Protein AF-A0A962IJX3-F1 (afdb_monomer_lite)

Sequence (136 aa):
VRGIGGSSNPRPGRRVLARFLHDAAAVAANPPHPTGPEGSAAIFPDGSSALFVPAQRALSWQTTDPGGDPVVRERFWLTFQPGEIRVCDGCHGINRLGQAGQAPAAQAPQALLALLQHWSQGQGGGDGLFADSFEN

Structure (mmCIF, N/CA/C/O backbone):
data_AF-A0A962IJX3-F1
#
_entry.id   AF-A0A962IJX3-F1
#
loop_
_atom_site.group_PDB
_atom_site.id
_atom_site.type_symbol
_atom_site.label_atom_id
_atom_site.label_alt_id
_atom_site.label_comp_id
_atom_site.label_asym_id
_atom_site.label_entity_id
_atom_site.label_seq_id
_atom_site.pdbx_PDB_ins_code
_atom_site.Cartn_x
_atom_site.Cartn_y
_atom_site.Cartn_z
_atom_site.occupancy
_atom_site.B_iso_or_equiv
_atom_site.auth_seq_id
_atom_site.auth_comp_id
_atom_site.auth_asym_id
_atom_site.auth_atom_id
_atom_site.pdbx_PDB_model_num
ATOM 1 N N . VAL A 1 1 ? 21.202 1.791 -8.044 1.00 52.50 1 VAL A N 1
ATOM 2 C CA . VAL A 1 1 ? 21.320 0.671 -7.072 1.00 52.50 1 VAL A CA 1
ATOM 3 C C . VAL A 1 1 ? 22.690 0.742 -6.402 1.00 52.50 1 VAL A C 1
ATOM 5 O O . VAL A 1 1 ? 23.683 0.547 -7.079 1.00 52.50 1 VAL A O 1
ATOM 8 N N . ARG A 1 2 ? 22.798 1.099 -5.120 1.00 45.16 2 ARG A N 1
ATOM 9 C CA . ARG A 1 2 ? 24.085 1.144 -4.403 1.00 45.16 2 ARG A CA 1
ATOM 10 C C . ARG A 1 2 ? 24.191 -0.052 -3.458 1.00 45.16 2 ARG A C 1
ATOM 12 O O . ARG A 1 2 ? 23.957 0.071 -2.264 1.00 45.16 2 ARG A O 1
ATOM 19 N N . GLY A 1 3 ? 24.540 -1.211 -4.013 1.00 54.06 3 GLY A N 1
ATOM 20 C CA . GLY A 1 3 ? 25.350 -2.164 -3.258 1.00 54.06 3 GLY A CA 1
ATOM 21 C C . GLY A 1 3 ? 26.781 -1.621 -3.172 1.00 54.06 3 GLY A C 1
ATOM 22 O O . GLY A 1 3 ? 27.181 -0.797 -3.998 1.00 54.06 3 GLY A O 1
ATOM 23 N N . ILE A 1 4 ? 27.575 -2.052 -2.194 1.00 47.47 4 ILE A N 1
ATOM 24 C CA . ILE A 1 4 ? 29.028 -1.828 -2.256 1.00 47.47 4 ILE A CA 1
ATOM 25 C C . ILE A 1 4 ? 29.541 -2.541 -3.520 1.00 47.47 4 ILE A C 1
ATOM 27 O O . ILE A 1 4 ? 29.383 -3.756 -3.641 1.00 47.47 4 ILE A O 1
ATOM 31 N N . GLY A 1 5 ? 30.084 -1.767 -4.468 1.00 57.75 5 GLY A N 1
ATOM 32 C CA . GLY A 1 5 ? 30.383 -2.194 -5.848 1.00 57.75 5 GLY A CA 1
ATOM 33 C C . GLY A 1 5 ? 29.582 -1.455 -6.935 1.00 57.75 5 GLY A C 1
ATOM 34 O O . GLY A 1 5 ? 29.909 -1.560 -8.111 1.00 57.75 5 GLY A O 1
ATOM 35 N N . GLY A 1 6 ? 28.573 -0.660 -6.556 1.00 60.09 6 GLY A N 1
ATOM 36 C CA . GLY A 1 6 ? 27.739 0.101 -7.493 1.00 60.09 6 GLY A CA 1
ATOM 37 C C . GLY A 1 6 ? 26.571 -0.709 -8.070 1.00 60.09 6 GLY A C 1
ATOM 38 O O . GLY A 1 6 ? 26.260 -1.802 -7.598 1.00 60.09 6 GLY A O 1
ATOM 39 N N . SER A 1 7 ? 25.881 -0.144 -9.066 1.00 63.12 7 SER A N 1
ATOM 40 C CA . SER A 1 7 ? 24.718 -0.776 -9.715 1.00 63.12 7 SER A CA 1
ATOM 41 C C . SER A 1 7 ? 25.074 -1.710 -10.862 1.00 63.12 7 SER A C 1
ATOM 43 O O . SER A 1 7 ? 24.233 -2.511 -11.249 1.00 63.12 7 SER A O 1
ATOM 45 N N . SER A 1 8 ? 26.275 -1.579 -11.424 1.00 67.12 8 SER A N 1
ATOM 46 C CA . SER A 1 8 ? 26.726 -2.339 -12.592 1.00 67.12 8 SER A CA 1
ATOM 47 C C . SER A 1 8 ? 27.255 -3.727 -12.237 1.00 67.12 8 SER A C 1
ATOM 49 O O . SER A 1 8 ? 27.113 -4.638 -13.041 1.00 67.12 8 SER A O 1
ATOM 51 N N . ASN A 1 9 ? 27.845 -3.899 -11.048 1.00 69.50 9 ASN A N 1
ATOM 52 C CA . ASN A 1 9 ? 28.411 -5.175 -10.599 1.00 69.50 9 ASN A CA 1
ATOM 53 C C . ASN A 1 9 ? 28.251 -5.348 -9.072 1.00 69.50 9 ASN A C 1
ATOM 55 O O . ASN A 1 9 ? 29.220 -5.239 -8.311 1.00 69.50 9 ASN A O 1
ATOM 59 N N . PRO A 1 10 ? 27.016 -5.546 -8.571 1.00 68.62 10 PRO A N 1
ATOM 60 C CA . PRO A 1 10 ? 26.796 -5.738 -7.144 1.00 68.62 10 PRO A CA 1
ATOM 61 C C . PRO A 1 10 ? 27.441 -7.050 -6.678 1.00 68.62 10 PRO A C 1
ATOM 63 O O . PRO A 1 10 ? 27.294 -8.091 -7.315 1.00 68.62 10 PRO A O 1
ATOM 66 N N . ARG A 1 11 ? 28.141 -7.020 -5.537 1.00 64.88 11 ARG A N 1
ATOM 67 C CA . ARG A 1 11 ? 28.685 -8.246 -4.935 1.00 64.88 11 ARG A CA 1
ATOM 68 C C . ARG A 1 11 ? 27.552 -9.242 -4.616 1.00 64.88 11 ARG A C 1
ATOM 70 O O . ARG A 1 11 ? 26.541 -8.816 -4.045 1.00 64.88 11 ARG A O 1
ATOM 77 N N . PRO A 1 12 ? 27.729 -10.547 -4.903 1.00 61.72 12 PRO A N 1
ATOM 78 C CA . PRO A 1 12 ? 26.772 -11.586 -4.526 1.00 61.72 12 PRO A CA 1
ATOM 79 C C . PRO A 1 12 ? 26.421 -11.546 -3.029 1.00 61.72 12 PRO A C 1
ATOM 81 O O . PRO A 1 12 ? 27.268 -11.240 -2.190 1.00 61.72 12 PRO A O 1
ATOM 84 N N . GLY A 1 13 ? 25.166 -11.851 -2.684 1.00 59.88 13 GLY A N 1
ATOM 85 C CA . GLY A 1 13 ? 24.711 -11.978 -1.290 1.00 59.88 13 GLY A CA 1
ATOM 86 C C . GLY A 1 13 ? 24.330 -10.676 -0.568 1.00 59.88 13 GLY A C 1
ATOM 87 O O . GLY A 1 13 ? 23.939 -10.722 0.598 1.00 59.88 13 GLY A O 1
ATOM 88 N N . ARG A 1 14 ? 24.393 -9.505 -1.218 1.00 60.03 14 ARG A N 1
ATOM 89 C CA . ARG A 1 14 ? 23.899 -8.232 -0.651 1.00 60.03 14 ARG A CA 1
ATOM 90 C C . ARG A 1 14 ? 22.528 -7.869 -1.231 1.00 60.03 14 ARG A C 1
ATOM 92 O O . ARG A 1 14 ? 22.319 -7.960 -2.437 1.00 60.03 14 ARG A O 1
ATOM 99 N N . ARG A 1 15 ? 21.597 -7.446 -0.363 1.00 55.62 15 ARG A N 1
ATOM 100 C CA . ARG A 1 15 ? 20.236 -7.041 -0.761 1.00 55.62 15 ARG A CA 1
ATOM 101 C C . ARG A 1 15 ? 20.284 -5.826 -1.686 1.00 55.62 15 ARG A C 1
ATOM 103 O O . ARG A 1 15 ? 21.050 -4.890 -1.460 1.00 55.62 15 ARG A O 1
ATOM 110 N N . VAL A 1 16 ? 19.439 -5.856 -2.710 1.00 60.00 16 VAL A N 1
ATOM 111 C CA . VAL A 1 16 ? 19.195 -4.732 -3.619 1.00 60.00 16 VAL A CA 1
ATOM 112 C C . VAL A 1 16 ? 18.655 -3.550 -2.803 1.00 60.00 16 VAL A C 1
ATOM 114 O O . VAL A 1 16 ? 17.921 -3.758 -1.837 1.00 60.00 16 VAL A O 1
ATOM 117 N N . LEU A 1 17 ? 19.015 -2.312 -3.168 1.00 71.50 17 LEU A N 1
ATOM 118 C CA . LEU A 1 17 ? 18.304 -1.142 -2.640 1.00 71.50 17 LEU A CA 1
ATOM 119 C C . LEU A 1 17 ? 16.812 -1.291 -2.943 1.00 71.50 17 LEU A C 1
ATOM 121 O O . LEU A 1 17 ? 16.463 -1.725 -4.043 1.00 71.50 17 LEU A O 1
ATOM 125 N N . ALA A 1 18 ? 15.964 -0.889 -1.997 1.00 81.12 18 ALA A N 1
ATOM 126 C CA . ALA A 1 18 ? 14.539 -0.767 -2.257 1.00 81.12 18 ALA A CA 1
ATOM 127 C C . ALA A 1 18 ? 14.329 0.087 -3.517 1.00 81.12 18 ALA A C 1
ATOM 129 O O . ALA A 1 18 ? 14.984 1.116 -3.709 1.00 81.12 18 ALA A O 1
ATOM 130 N N . ARG A 1 19 ? 13.452 -0.386 -4.397 1.00 87.88 19 ARG A N 1
ATOM 131 C CA . ARG A 1 19 ? 12.949 0.363 -5.545 1.00 87.88 19 ARG A CA 1
ATOM 132 C C . ARG A 1 19 ? 11.462 0.571 -5.322 1.00 87.88 19 ARG A C 1
ATOM 134 O O . ARG A 1 19 ? 10.831 -0.276 -4.690 1.00 87.88 19 ARG A O 1
ATOM 141 N N . PHE A 1 20 ? 10.919 1.642 -5.886 1.00 92.25 20 PHE A N 1
ATOM 142 C CA . PHE A 1 20 ? 9.474 1.785 -6.006 1.00 92.25 20 PHE A CA 1
ATOM 143 C C . PHE A 1 20 ? 8.865 0.561 -6.698 1.00 92.25 20 PHE A C 1
ATOM 145 O O . PHE A 1 20 ? 9.551 -0.157 -7.444 1.00 92.25 20 PHE A O 1
ATOM 152 N N . LEU A 1 21 ? 7.593 0.296 -6.402 1.00 92.12 21 LEU A N 1
ATOM 153 C CA . LEU A 1 21 ? 6.861 -0.815 -6.993 1.00 92.12 21 LEU A CA 1
ATOM 154 C C . LEU A 1 21 ? 6.899 -0.691 -8.524 1.00 92.12 21 LEU A C 1
ATOM 156 O O . LEU A 1 21 ? 6.455 0.303 -9.083 1.00 92.12 21 LEU A O 1
ATOM 160 N N . HIS A 1 22 ? 7.471 -1.696 -9.184 1.00 91.62 22 HIS A N 1
ATOM 161 C CA . HIS A 1 22 ? 7.730 -1.696 -10.630 1.00 91.62 22 HIS A CA 1
ATOM 162 C C . HIS A 1 22 ? 7.315 -3.012 -11.299 1.00 91.62 22 HIS A C 1
ATOM 164 O O . HIS A 1 22 ? 7.661 -3.257 -12.453 1.00 91.62 22 HIS A O 1
ATOM 170 N N . ASP A 1 23 ? 6.612 -3.882 -10.571 1.00 93.38 23 ASP A N 1
ATOM 171 C CA . ASP A 1 23 ? 5.984 -5.056 -11.164 1.00 93.38 23 ASP A CA 1
ATOM 172 C C . ASP A 1 23 ? 4.776 -4.596 -11.985 1.00 93.38 23 ASP A C 1
ATOM 174 O O . ASP A 1 23 ? 3.850 -4.000 -11.437 1.00 93.38 23 ASP A O 1
ATOM 178 N N . ALA A 1 24 ? 4.811 -4.819 -13.299 1.00 93.06 24 ALA A N 1
ATOM 179 C CA . ALA A 1 24 ? 3.828 -4.245 -14.215 1.00 93.06 24 ALA A CA 1
ATOM 180 C C . ALA A 1 24 ? 2.397 -4.721 -13.923 1.00 93.06 24 ALA A C 1
ATOM 182 O O . ALA A 1 24 ? 1.467 -3.924 -14.017 1.00 93.06 24 ALA A O 1
ATOM 183 N N . ALA A 1 25 ? 2.222 -5.987 -13.530 1.00 91.50 25 ALA A N 1
ATOM 184 C CA . ALA A 1 25 ? 0.910 -6.542 -13.217 1.00 91.50 25 ALA A CA 1
ATOM 185 C C . ALA A 1 25 ? 0.357 -5.948 -11.916 1.00 91.50 25 ALA A C 1
ATOM 187 O O . ALA A 1 25 ? -0.793 -5.514 -11.879 1.00 91.50 25 ALA A O 1
ATOM 188 N N . ALA A 1 26 ? 1.185 -5.854 -10.870 1.00 92.56 26 ALA A N 1
ATOM 189 C CA . ALA A 1 26 ? 0.779 -5.217 -9.621 1.00 92.56 26 ALA A CA 1
ATOM 190 C C . ALA A 1 26 ? 0.479 -3.721 -9.811 1.00 92.56 26 ALA A C 1
ATOM 192 O O . ALA A 1 26 ? -0.520 -3.230 -9.296 1.00 92.56 26 ALA A O 1
ATOM 193 N N . VAL A 1 27 ? 1.303 -2.991 -10.570 1.00 92.69 27 VAL A N 1
ATOM 194 C CA . VAL A 1 27 ? 1.066 -1.566 -10.862 1.00 92.69 27 VAL A CA 1
ATOM 195 C C . VAL A 1 27 ? -0.246 -1.374 -11.624 1.00 92.69 27 VAL A C 1
ATOM 197 O O . VAL A 1 27 ? -1.023 -0.502 -11.255 1.00 92.69 27 VAL A O 1
ATOM 200 N N . ALA A 1 28 ? -0.525 -2.205 -12.632 1.00 90.88 28 ALA A N 1
ATOM 201 C CA . ALA A 1 28 ? -1.756 -2.116 -13.417 1.00 90.88 28 ALA A CA 1
ATOM 202 C C . ALA A 1 28 ? -3.024 -2.480 -12.623 1.00 90.88 28 ALA A C 1
ATOM 204 O O . ALA A 1 28 ? -4.103 -2.009 -12.963 1.00 90.88 28 ALA A O 1
ATOM 205 N N . ALA A 1 29 ? -2.906 -3.311 -11.583 1.00 92.06 29 ALA A N 1
ATOM 206 C CA . ALA A 1 29 ? -4.034 -3.721 -10.746 1.00 92.06 29 ALA A CA 1
ATOM 207 C C . ALA A 1 29 ? -4.413 -2.691 -9.665 1.00 92.06 29 ALA A C 1
ATOM 209 O O . ALA A 1 29 ? -5.464 -2.823 -9.038 1.00 92.06 29 ALA A O 1
ATOM 210 N N . ASN A 1 30 ? -3.559 -1.696 -9.407 1.00 94.81 30 ASN A N 1
ATOM 211 C CA . ASN A 1 30 ? -3.810 -0.666 -8.404 1.00 94.81 30 ASN A CA 1
ATOM 212 C C . ASN A 1 30 ? -4.421 0.597 -9.034 1.00 94.81 30 ASN A C 1
ATOM 214 O O . ASN A 1 30 ? -3.989 1.002 -10.115 1.00 94.81 30 ASN A O 1
ATOM 218 N N . PRO A 1 31 ? -5.349 1.285 -8.336 1.00 93.56 31 PRO A N 1
ATOM 219 C CA . PRO A 1 31 ? -5.837 2.586 -8.766 1.00 93.56 31 PRO A CA 1
ATOM 220 C C . PRO A 1 31 ? -4.680 3.576 -8.975 1.00 93.56 31 PRO A C 1
ATOM 222 O O . PRO A 1 31 ? -3.762 3.628 -8.149 1.00 93.56 31 PRO A O 1
ATOM 225 N N . PRO A 1 32 ? -4.713 4.399 -10.037 1.00 91.81 32 PRO A N 1
ATOM 226 C CA . PRO A 1 32 ? -3.669 5.384 -10.273 1.00 91.81 32 PRO A CA 1
ATOM 227 C C . PRO A 1 32 ? -3.668 6.455 -9.174 1.00 91.81 32 PRO A C 1
ATOM 229 O O . PRO A 1 32 ? -4.720 6.955 -8.776 1.00 91.81 32 PRO A O 1
ATOM 232 N N . HIS A 1 33 ? -2.476 6.867 -8.737 1.00 92.19 33 HIS A N 1
ATOM 233 C CA . HIS A 1 33 ? -2.285 7.941 -7.757 1.00 92.19 33 HIS A CA 1
ATOM 234 C C . HIS A 1 33 ? -1.401 9.062 -8.342 1.00 92.19 33 HIS A C 1
ATOM 236 O O . HIS A 1 33 ? -0.262 9.248 -7.917 1.00 92.19 33 HIS A O 1
ATOM 242 N N . PRO A 1 34 ? -1.888 9.803 -9.359 1.00 90.38 34 PRO A N 1
ATOM 243 C CA . PRO A 1 34 ? -1.057 10.710 -10.160 1.00 90.38 34 PRO A CA 1
ATOM 244 C C . PRO A 1 34 ? -0.539 11.929 -9.387 1.00 90.38 34 PRO A C 1
ATOM 246 O O . PRO A 1 34 ? 0.450 12.533 -9.787 1.00 90.38 34 PRO A O 1
ATOM 249 N N . THR A 1 35 ? -1.208 12.304 -8.297 1.00 90.12 35 THR A N 1
ATOM 250 C CA . THR A 1 35 ? -0.802 13.408 -7.415 1.00 90.12 35 THR A CA 1
ATOM 251 C C . THR A 1 35 ? 0.090 12.950 -6.264 1.00 90.12 35 THR A C 1
ATOM 253 O O . THR A 1 35 ? 0.515 13.779 -5.465 1.00 90.12 35 THR A O 1
ATOM 256 N N . GLY A 1 36 ? 0.322 11.642 -6.133 1.00 90.25 36 GLY A N 1
ATOM 257 C CA . GLY A 1 36 ? 1.094 11.061 -5.046 1.00 90.25 36 GLY A CA 1
ATOM 258 C C . GLY A 1 36 ? 2.563 10.824 -5.388 1.00 90.25 36 GLY A C 1
ATOM 259 O O . GLY A 1 36 ? 2.961 10.918 -6.551 1.00 90.25 36 GLY A O 1
ATOM 260 N N . PRO A 1 37 ? 3.378 10.454 -4.384 1.00 91.62 37 PRO A N 1
ATOM 261 C CA . PRO A 1 37 ? 4.747 10.002 -4.608 1.00 91.62 37 PRO A CA 1
ATOM 262 C C . PRO A 1 37 ? 4.827 8.802 -5.566 1.00 91.62 37 PRO A C 1
ATOM 264 O O . PRO A 1 37 ? 3.894 8.000 -5.667 1.00 91.62 37 PRO A O 1
ATOM 267 N N . GLU A 1 38 ? 5.968 8.632 -6.234 1.00 89.75 38 GLU A N 1
ATOM 268 C CA . GLU A 1 38 ? 6.205 7.497 -7.133 1.00 89.75 38 GLU A CA 1
ATOM 269 C C . GLU A 1 38 ? 6.003 6.155 -6.405 1.00 89.75 38 GLU A C 1
ATOM 271 O O . GLU A 1 38 ? 6.485 5.950 -5.290 1.00 89.75 38 GLU A O 1
ATOM 276 N N . GLY A 1 39 ? 5.270 5.229 -7.031 1.00 89.56 39 GLY A N 1
ATOM 277 C CA . GLY A 1 39 ? 4.999 3.905 -6.464 1.00 89.56 39 GLY A CA 1
ATOM 278 C C . GLY A 1 39 ? 4.149 3.911 -5.188 1.00 89.56 39 GLY A C 1
ATOM 279 O O . GLY A 1 39 ? 4.170 2.919 -4.459 1.00 89.56 39 GLY A O 1
ATOM 280 N N . SER A 1 40 ? 3.442 5.009 -4.900 1.00 93.12 40 SER A N 1
ATOM 281 C CA . SER A 1 40 ? 2.533 5.121 -3.758 1.00 93.12 40 SER A CA 1
ATOM 282 C C . SER A 1 40 ? 1.096 4.732 -4.110 1.00 93.12 40 SER A C 1
ATOM 284 O O . SER A 1 40 ? 0.677 4.787 -5.265 1.00 93.12 40 SER A O 1
ATOM 286 N N . ALA A 1 41 ? 0.323 4.413 -3.075 1.00 94.00 41 ALA A N 1
ATOM 287 C CA . ALA A 1 41 ? -1.131 4.453 -3.112 1.00 94.00 41 ALA A CA 1
ATOM 288 C C . ALA A 1 41 ? -1.633 5.460 -2.079 1.00 94.00 41 ALA A C 1
ATOM 290 O O . ALA A 1 41 ? -0.920 5.805 -1.132 1.00 94.00 41 ALA A O 1
ATOM 291 N N . ALA A 1 42 ? -2.858 5.933 -2.273 1.00 94.19 42 ALA A N 1
ATOM 292 C CA . ALA A 1 42 ? -3.470 6.892 -1.372 1.00 94.19 42 ALA A CA 1
ATOM 293 C C . ALA A 1 42 ? -3.784 6.261 -0.007 1.00 94.19 42 ALA A C 1
ATOM 295 O O . ALA A 1 42 ? -4.326 5.156 0.074 1.00 94.19 42 ALA A O 1
ATOM 296 N N . ILE A 1 43 ? -3.517 7.021 1.055 1.00 94.19 43 ILE A N 1
ATOM 297 C CA . ILE A 1 43 ? -4.142 6.808 2.360 1.00 94.19 43 ILE A CA 1
ATOM 298 C C . ILE A 1 43 ? -5.500 7.509 2.314 1.00 94.19 43 ILE A C 1
ATOM 300 O O . ILE A 1 43 ? -5.572 8.705 2.029 1.00 94.19 43 ILE A O 1
ATOM 304 N N . PHE A 1 44 ? -6.579 6.764 2.540 1.00 94.88 44 PHE A N 1
ATOM 305 C CA . PHE A 1 44 ? -7.938 7.297 2.479 1.00 94.88 44 PHE A CA 1
ATOM 306 C C . PHE A 1 44 ? -8.250 8.175 3.704 1.00 94.88 44 PHE A C 1
ATOM 308 O O . PHE A 1 44 ? -7.560 8.080 4.722 1.00 94.88 44 PHE A O 1
ATOM 315 N N . PRO A 1 45 ? -9.299 9.022 3.652 1.00 94.38 45 PRO A N 1
ATOM 316 C CA . PRO A 1 45 ? -9.672 9.883 4.780 1.00 94.38 45 PRO A CA 1
ATOM 317 C C . PRO A 1 45 ? -10.001 9.135 6.083 1.00 94.38 45 PRO A C 1
ATOM 319 O O . PRO A 1 45 ? -9.876 9.713 7.157 1.00 94.38 45 PRO A O 1
ATOM 322 N N . ASP A 1 46 ? -10.401 7.861 6.000 1.00 92.56 46 ASP A N 1
ATOM 323 C CA . ASP A 1 46 ? -10.623 6.966 7.147 1.00 92.56 46 ASP A CA 1
ATOM 324 C C . ASP A 1 46 ? -9.318 6.343 7.693 1.00 92.56 46 ASP A C 1
ATOM 326 O O . ASP A 1 46 ? -9.343 5.529 8.612 1.00 92.56 46 ASP A O 1
ATOM 330 N N . GLY A 1 47 ? -8.165 6.705 7.123 1.00 91.44 47 GLY A N 1
ATOM 331 C CA . GLY A 1 47 ? -6.846 6.176 7.469 1.00 91.44 47 GLY A CA 1
ATOM 332 C C . GLY A 1 47 ? -6.518 4.827 6.827 1.00 91.44 47 GLY A C 1
ATOM 333 O O . GLY A 1 47 ? -5.421 4.308 7.037 1.00 91.44 47 GLY A O 1
ATOM 334 N N . SER A 1 48 ? -7.432 4.249 6.041 1.00 93.69 48 SER A N 1
ATOM 335 C CA . SER A 1 48 ? -7.211 2.952 5.407 1.00 93.69 48 SER A CA 1
ATOM 336 C C . SER A 1 48 ? -6.299 3.051 4.177 1.00 93.69 48 SER A C 1
ATOM 338 O O . SER A 1 48 ? -6.167 4.087 3.523 1.00 93.69 48 SER A O 1
ATOM 340 N N . SER A 1 49 ? -5.629 1.950 3.852 1.00 94.56 49 SER A N 1
ATOM 341 C CA . SER A 1 49 ? -4.860 1.776 2.616 1.00 94.56 49 SER A CA 1
ATOM 342 C C . SER A 1 49 ? -4.934 0.320 2.193 1.00 94.56 49 SER A C 1
ATOM 344 O O . SER A 1 49 ? -4.925 -0.575 3.037 1.00 94.56 49 SER A O 1
ATOM 346 N N . ALA A 1 50 ? -5.002 0.081 0.889 1.00 95.50 50 ALA A N 1
ATOM 347 C CA . ALA A 1 50 ? -5.007 -1.254 0.314 1.00 95.50 50 ALA A CA 1
ATOM 348 C C . ALA A 1 50 ? -4.310 -1.214 -1.045 1.00 95.50 50 ALA A C 1
ATOM 350 O O . ALA A 1 50 ? -4.513 -0.274 -1.813 1.00 95.50 50 ALA A O 1
ATOM 351 N N . LEU A 1 51 ? -3.497 -2.229 -1.334 1.00 95.38 51 LEU A N 1
ATOM 352 C CA . LEU A 1 51 ? -2.833 -2.384 -2.624 1.00 95.38 51 LEU A CA 1
ATOM 353 C C . LEU A 1 51 ? -2.764 -3.858 -3.018 1.00 95.38 51 LEU A C 1
ATOM 355 O O . LEU A 1 51 ? -2.510 -4.719 -2.174 1.00 95.38 51 LEU A O 1
ATOM 359 N N . PHE A 1 52 ? -2.872 -4.130 -4.316 1.00 95.56 52 PHE A N 1
ATOM 360 C CA . PHE A 1 52 ? -2.331 -5.353 -4.893 1.00 95.56 52 PHE A CA 1
ATOM 361 C C . PHE A 1 52 ? -0.809 -5.276 -4.930 1.00 95.56 52 PHE A C 1
ATOM 363 O O . PHE A 1 52 ? -0.217 -4.257 -5.288 1.00 95.56 52 PHE A O 1
ATOM 370 N N . VAL A 1 53 ? -0.163 -6.379 -4.578 1.00 95.88 53 VAL A N 1
ATOM 371 C CA . VAL A 1 53 ? 1.292 -6.473 -4.514 1.00 95.88 53 VAL A CA 1
ATOM 372 C C . VAL A 1 53 ? 1.775 -7.750 -5.196 1.00 95.88 53 VAL A C 1
ATOM 374 O O . VAL A 1 53 ? 1.033 -8.733 -5.245 1.00 95.88 53 VAL A O 1
ATOM 377 N N . PRO A 1 54 ? 3.008 -7.780 -5.730 1.00 95.25 54 PRO A N 1
ATOM 378 C CA . PRO A 1 54 ? 3.516 -8.972 -6.389 1.00 95.25 54 PRO A CA 1
ATOM 379 C C . PRO A 1 54 ? 3.744 -10.099 -5.378 1.00 95.25 54 PRO A C 1
ATOM 381 O O . PRO A 1 54 ? 4.444 -9.933 -4.373 1.00 95.25 54 PRO A O 1
ATOM 384 N N . ALA A 1 55 ? 3.193 -11.274 -5.677 1.00 95.12 55 ALA A N 1
ATOM 385 C CA . ALA A 1 55 ? 3.450 -12.484 -4.909 1.00 95.12 55 ALA A CA 1
ATOM 386 C C . ALA A 1 55 ? 4.924 -12.908 -5.025 1.00 95.12 55 ALA A C 1
ATOM 388 O O . ALA A 1 55 ? 5.592 -12.648 -6.027 1.00 95.12 55 ALA A O 1
ATOM 389 N N . GLN A 1 56 ? 5.441 -13.587 -3.995 1.00 94.38 56 GLN A N 1
ATOM 390 C CA . GLN A 1 56 ? 6.804 -14.143 -3.971 1.00 94.38 56 GLN A CA 1
ATOM 391 C C . GLN A 1 56 ? 7.915 -13.099 -4.226 1.00 94.38 56 GLN A C 1
ATOM 393 O O . GLN A 1 56 ? 9.015 -13.414 -4.697 1.00 94.38 56 GLN A O 1
ATOM 398 N N . ARG A 1 57 ? 7.643 -11.832 -3.894 1.00 92.38 57 ARG A N 1
ATOM 399 C CA . ARG A 1 57 ? 8.607 -10.729 -3.899 1.00 92.38 57 ARG A CA 1
ATOM 400 C C . ARG A 1 57 ? 8.720 -10.132 -2.504 1.00 92.38 57 ARG A C 1
ATOM 402 O O . ARG A 1 57 ? 7.740 -10.055 -1.771 1.00 92.38 57 ARG A O 1
ATOM 409 N N . ALA A 1 58 ? 9.936 -9.731 -2.140 1.00 92.38 58 ALA A N 1
ATOM 410 C CA . ALA A 1 58 ? 10.191 -9.036 -0.886 1.00 92.38 58 ALA A CA 1
ATOM 411 C C . ALA A 1 58 ? 9.739 -7.576 -1.005 1.00 92.38 58 ALA A C 1
ATOM 413 O O . ALA A 1 58 ? 10.198 -6.857 -1.892 1.00 92.38 58 ALA A O 1
ATOM 414 N N . LEU A 1 59 ? 8.871 -7.150 -0.093 1.00 93.31 59 LEU A N 1
ATOM 415 C CA . LEU A 1 59 ? 8.270 -5.823 -0.059 1.00 93.31 59 LEU A CA 1
ATOM 416 C C . LEU A 1 59 ? 8.471 -5.172 1.306 1.00 93.31 59 LEU A C 1
ATOM 418 O O . LEU A 1 59 ? 8.564 -5.845 2.328 1.00 93.31 59 LEU A O 1
ATOM 422 N N . SER A 1 60 ? 8.528 -3.851 1.301 1.00 92.94 60 SER A N 1
ATOM 423 C CA . SER A 1 60 ? 8.491 -2.986 2.476 1.00 92.94 60 SER A CA 1
ATOM 424 C C . SER A 1 60 ? 7.814 -1.689 2.036 1.00 92.94 60 SER A C 1
ATOM 426 O O . SER A 1 60 ? 7.848 -1.343 0.851 1.00 92.94 60 SER A O 1
ATOM 428 N N . TRP A 1 61 ? 7.163 -1.001 2.965 1.00 93.00 61 TRP A N 1
ATOM 429 C CA . TRP A 1 61 ? 6.410 0.217 2.696 1.00 93.00 61 TRP A CA 1
ATOM 430 C C . TRP A 1 61 ? 6.629 1.250 3.793 1.00 93.00 61 TRP A C 1
ATOM 432 O O . TRP A 1 61 ? 7.145 0.969 4.875 1.00 93.00 61 TRP A O 1
ATOM 442 N N . GLN A 1 62 ? 6.225 2.476 3.500 1.00 92.81 62 GLN A N 1
ATOM 443 C CA . GLN A 1 62 ? 6.263 3.586 4.434 1.00 92.81 62 GLN A CA 1
ATOM 444 C C . GLN A 1 62 ? 5.034 4.457 4.210 1.00 92.81 62 GLN A C 1
ATOM 446 O O . GLN A 1 62 ? 4.618 4.646 3.068 1.00 92.81 62 GLN A O 1
ATOM 451 N N . THR A 1 63 ? 4.464 4.983 5.288 1.00 93.81 63 THR A N 1
ATOM 452 C CA . THR A 1 63 ? 3.515 6.089 5.178 1.00 93.81 63 THR A CA 1
ATOM 453 C C . THR A 1 63 ? 4.308 7.370 4.981 1.00 93.81 63 THR A C 1
ATOM 455 O O . THR A 1 63 ? 5.365 7.555 5.594 1.00 93.81 63 THR A O 1
ATOM 458 N N . THR A 1 64 ? 3.825 8.242 4.109 1.00 94.00 64 THR A N 1
ATOM 459 C CA . THR A 1 64 ? 4.481 9.511 3.799 1.00 94.00 64 THR A CA 1
ATOM 460 C C . THR A 1 64 ? 3.569 10.675 4.129 1.00 94.00 64 THR A C 1
ATOM 462 O O . THR A 1 64 ? 2.346 10.531 4.175 1.00 94.00 64 THR A O 1
ATOM 465 N N . ASP A 1 65 ? 4.167 11.836 4.337 1.00 92.44 65 ASP A N 1
ATOM 466 C CA . ASP A 1 65 ? 3.445 13.094 4.281 1.00 92.44 65 ASP A CA 1
ATOM 467 C C . ASP A 1 65 ? 3.088 13.452 2.815 1.00 92.44 65 ASP A C 1
ATOM 469 O O . ASP A 1 65 ? 3.446 12.712 1.884 1.00 92.44 65 ASP A O 1
ATOM 473 N N . PRO A 1 66 ? 2.378 14.571 2.571 1.00 89.25 66 PRO A N 1
ATOM 474 C CA . PRO A 1 66 ? 2.051 15.009 1.213 1.00 89.25 66 PRO A CA 1
ATOM 475 C C . PRO A 1 66 ? 3.268 15.349 0.335 1.00 89.25 66 PRO A C 1
ATOM 477 O O . PRO A 1 66 ? 3.139 15.359 -0.886 1.00 89.25 66 PRO A O 1
ATOM 480 N N . GLY A 1 67 ? 4.432 15.634 0.929 1.00 89.12 67 GLY A N 1
ATOM 481 C CA . GLY A 1 67 ? 5.690 15.874 0.218 1.00 89.12 67 GLY A CA 1
ATOM 482 C C . GLY A 1 67 ? 6.416 14.589 -0.195 1.00 89.12 67 GLY A C 1
ATOM 483 O O . GLY A 1 67 ? 7.379 14.650 -0.958 1.00 89.12 67 GLY A O 1
ATOM 484 N N . GLY A 1 68 ? 5.948 13.426 0.268 1.00 90.88 68 GLY A N 1
ATOM 485 C CA . GLY A 1 68 ? 6.600 12.135 0.053 1.00 90.88 68 GLY A CA 1
ATOM 486 C C . GLY A 1 68 ? 7.655 11.799 1.106 1.00 90.88 68 GLY A C 1
ATOM 487 O O . GLY A 1 68 ? 8.318 10.762 0.990 1.00 90.88 68 GLY A O 1
ATOM 488 N N . ASP A 1 69 ? 7.786 12.618 2.152 1.00 93.94 69 ASP A N 1
ATOM 489 C CA . ASP A 1 69 ? 8.711 12.349 3.239 1.00 93.94 69 ASP A CA 1
ATOM 490 C C . ASP A 1 69 ? 8.136 11.270 4.173 1.00 93.94 69 ASP A C 1
ATOM 492 O O . ASP A 1 69 ? 6.973 11.325 4.580 1.00 93.94 69 ASP A O 1
ATOM 496 N N . PRO A 1 70 ? 8.921 10.238 4.520 1.00 91.75 70 PRO A N 1
ATOM 497 C CA . PRO A 1 70 ? 8.446 9.118 5.326 1.00 91.75 70 PRO A CA 1
ATOM 498 C C . PRO A 1 70 ? 8.172 9.502 6.783 1.00 91.75 70 PRO A C 1
ATOM 500 O O . PRO A 1 70 ? 9.080 9.916 7.507 1.00 91.75 70 PRO A O 1
ATOM 503 N N . VAL A 1 71 ? 6.950 9.218 7.238 1.00 92.50 71 VAL A N 1
ATOM 504 C CA . VAL A 1 71 ? 6.493 9.401 8.624 1.00 92.50 71 VAL A CA 1
ATOM 505 C C . VAL A 1 71 ? 6.703 8.118 9.435 1.00 92.50 71 VAL A C 1
ATOM 507 O O . VAL A 1 71 ? 7.346 8.141 10.483 1.00 92.50 71 VAL A O 1
ATOM 510 N N . VAL A 1 72 ? 6.226 6.972 8.932 1.00 90.19 72 VAL A N 1
ATOM 511 C CA . VAL A 1 72 ? 6.427 5.645 9.543 1.00 90.19 72 VAL A CA 1
ATOM 512 C C . VAL A 1 72 ? 6.939 4.674 8.488 1.00 90.19 72 VAL A C 1
ATOM 514 O O . VAL A 1 72 ? 6.475 4.683 7.354 1.00 90.19 72 VAL A O 1
ATOM 517 N N . ARG A 1 73 ? 7.902 3.821 8.856 1.00 90.25 73 ARG A N 1
ATOM 518 C CA . ARG A 1 73 ? 8.522 2.847 7.947 1.00 90.25 73 ARG A CA 1
ATOM 519 C C . ARG A 1 73 ? 8.327 1.427 8.457 1.00 90.25 73 ARG A C 1
ATOM 521 O O . ARG A 1 73 ? 8.668 1.139 9.606 1.00 90.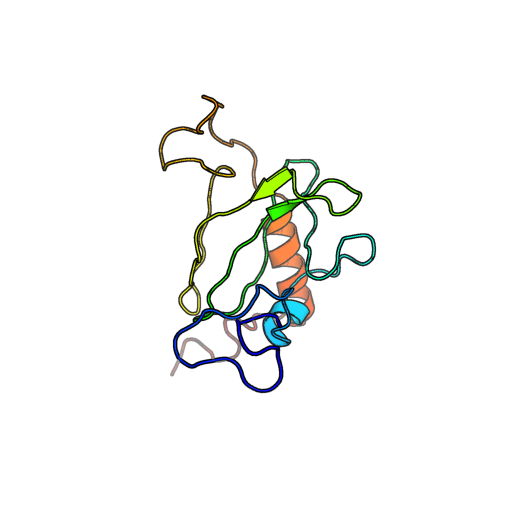25 73 ARG A O 1
ATOM 528 N N . GLU A 1 74 ? 7.867 0.541 7.584 1.00 89.50 74 GLU A N 1
ATOM 529 C CA . GLU A 1 74 ? 7.930 -0.899 7.806 1.00 89.50 74 GLU A CA 1
ATOM 530 C C . GLU A 1 74 ? 9.397 -1.340 7.742 1.00 89.50 74 GLU A C 1
ATOM 532 O O . GLU A 1 74 ? 10.085 -1.148 6.738 1.00 89.50 74 GLU A O 1
ATOM 537 N N . ARG A 1 75 ? 9.909 -1.897 8.841 1.00 87.25 75 ARG A N 1
ATOM 538 C CA . ARG A 1 75 ? 11.327 -2.280 8.963 1.00 87.25 75 ARG A CA 1
ATOM 539 C C . ARG A 1 75 ? 11.574 -3.727 8.553 1.00 87.25 75 ARG A C 1
ATOM 541 O O . ARG A 1 75 ? 12.732 -4.135 8.444 1.00 87.25 75 ARG A O 1
ATOM 548 N N . PHE A 1 76 ? 10.512 -4.491 8.324 1.00 86.88 76 PHE A N 1
ATOM 549 C CA . PHE A 1 76 ? 10.593 -5.857 7.842 1.00 86.88 76 PHE A CA 1
ATOM 550 C C . PHE A 1 76 ? 10.427 -5.939 6.32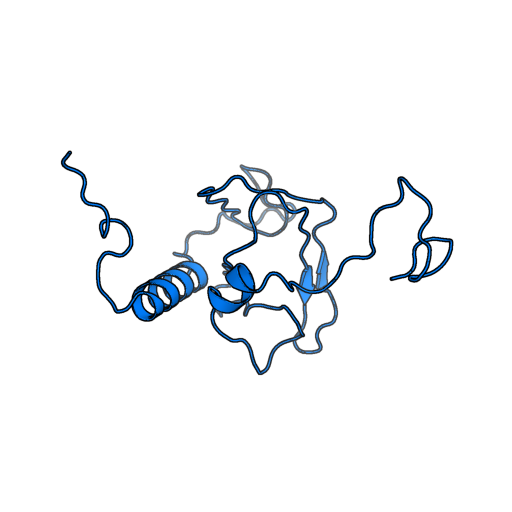6 1.00 86.88 76 PHE A C 1
ATOM 552 O O . PHE A 1 76 ? 9.775 -5.117 5.687 1.00 86.88 76 PHE A O 1
ATOM 559 N N . TRP A 1 77 ? 11.036 -6.976 5.755 1.00 89.75 77 TRP A N 1
ATOM 560 C CA . TRP A 1 77 ? 10.721 -7.417 4.404 1.00 89.75 77 TRP A CA 1
ATOM 561 C C . TRP A 1 77 ? 9.632 -8.471 4.497 1.00 89.75 77 TRP A C 1
ATOM 563 O O . TRP A 1 77 ? 9.835 -9.519 5.112 1.00 89.75 77 TRP A O 1
ATOM 573 N N . LEU A 1 78 ? 8.494 -8.192 3.881 1.00 90.81 78 LEU A N 1
ATOM 574 C CA . LEU A 1 78 ? 7.341 -9.072 3.853 1.00 90.81 78 LEU A CA 1
ATOM 575 C C . LEU A 1 78 ? 7.234 -9.725 2.477 1.00 90.81 78 LEU A C 1
ATOM 577 O O . LEU A 1 78 ? 7.630 -9.154 1.463 1.00 90.81 78 LEU A O 1
ATOM 581 N N . THR A 1 79 ? 6.740 -10.957 2.461 1.00 94.00 79 THR A N 1
ATOM 582 C CA . THR A 1 79 ? 6.454 -11.716 1.241 1.00 94.00 79 THR A CA 1
ATOM 583 C C . THR A 1 79 ? 5.055 -12.291 1.369 1.00 94.00 79 THR A C 1
ATOM 585 O O . THR A 1 79 ? 4.613 -12.586 2.484 1.00 94.00 79 THR A O 1
ATOM 588 N N . PHE A 1 80 ? 4.387 -12.425 0.230 1.00 95.12 80 PHE A N 1
ATOM 589 C CA . PHE A 1 80 ? 3.006 -12.877 0.129 1.00 95.12 80 PHE A CA 1
ATOM 590 C C . PHE A 1 80 ? 2.937 -14.092 -0.790 1.00 95.12 80 PHE A C 1
ATOM 592 O O . PHE A 1 80 ? 3.671 -14.159 -1.787 1.00 95.12 80 PHE A O 1
ATOM 599 N N . GLN A 1 81 ? 2.071 -15.046 -0.459 1.00 96.94 81 GLN A N 1
ATOM 600 C CA . GLN A 1 81 ? 1.731 -16.138 -1.367 1.00 96.94 81 GLN A CA 1
ATOM 601 C C . GLN A 1 81 ? 0.753 -15.660 -2.452 1.00 96.94 81 GLN A C 1
ATOM 603 O O . GLN A 1 81 ? 0.017 -14.695 -2.233 1.00 96.94 81 GLN A O 1
ATOM 608 N N . PRO A 1 82 ? 0.718 -16.309 -3.631 1.00 94.88 82 PRO A N 1
ATOM 609 C CA . PRO A 1 82 ? -0.334 -16.057 -4.612 1.00 94.88 82 PRO A CA 1
ATOM 610 C C . PRO A 1 82 ? -1.722 -16.234 -3.977 1.00 94.88 82 PRO A C 1
ATOM 612 O O . PRO A 1 82 ? -1.973 -17.245 -3.326 1.00 94.88 82 PRO A O 1
ATOM 615 N N . GLY A 1 83 ? -2.601 -15.242 -4.140 1.00 91.88 83 GLY A N 1
ATOM 616 C CA . GLY A 1 83 ? -3.953 -15.247 -3.563 1.00 91.88 83 GLY A CA 1
ATOM 617 C C . GLY A 1 83 ? -4.042 -14.900 -2.069 1.00 91.88 83 GLY A C 1
ATOM 618 O O . GLY A 1 83 ? -5.143 -14.866 -1.527 1.00 91.88 83 GLY A O 1
ATOM 619 N N . GLU A 1 84 ? -2.927 -14.625 -1.385 1.00 95.19 84 GLU A N 1
ATOM 620 C CA . GLU A 1 84 ? -2.953 -14.226 0.025 1.00 95.19 84 GLU A CA 1
ATOM 621 C C . GLU A 1 84 ? -3.539 -12.817 0.205 1.00 95.19 84 GLU A C 1
ATOM 623 O O . GLU A 1 84 ? -3.088 -11.859 -0.424 1.00 95.19 84 GLU A O 1
ATOM 628 N N . ILE A 1 85 ? -4.475 -12.676 1.149 1.00 93.00 85 ILE A N 1
ATOM 629 C CA . ILE A 1 85 ? -4.910 -11.383 1.684 1.00 93.00 85 ILE A CA 1
ATOM 630 C C . ILE A 1 85 ? -4.373 -11.257 3.107 1.00 93.00 85 ILE A C 1
ATOM 632 O O . ILE A 1 85 ? -4.648 -12.099 3.963 1.00 93.00 85 ILE A O 1
ATOM 636 N N . ARG A 1 86 ? -3.634 -10.180 3.376 1.00 91.50 86 ARG A N 1
ATOM 637 C CA . ARG A 1 86 ? -3.152 -9.842 4.717 1.00 91.50 86 ARG A CA 1
ATOM 638 C C . ARG A 1 86 ? -3.708 -8.496 5.140 1.00 91.50 86 ARG A C 1
ATOM 640 O O . ARG A 1 86 ? -3.611 -7.527 4.394 1.00 91.50 86 ARG A O 1
ATOM 647 N N . VAL A 1 87 ? -4.237 -8.443 6.356 1.00 88.50 87 VAL A N 1
ATOM 648 C CA . VAL A 1 87 ? -4.840 -7.241 6.936 1.00 88.50 87 VAL A CA 1
ATOM 649 C C . VAL A 1 87 ? -4.176 -6.947 8.275 1.00 88.50 87 VAL A C 1
ATOM 651 O O . VAL A 1 87 ? -3.914 -7.858 9.058 1.00 88.50 87 VAL A O 1
ATOM 654 N N . CYS A 1 88 ? -3.908 -5.671 8.526 1.00 82.88 88 CYS A N 1
ATOM 655 C CA . CYS A 1 88 ? -3.472 -5.148 9.814 1.00 82.88 88 CYS A CA 1
ATOM 656 C C . CYS A 1 88 ? -4.417 -4.019 10.238 1.00 82.88 88 CYS A C 1
ATOM 658 O O . CYS A 1 88 ? -4.865 -3.242 9.397 1.00 82.88 88 CYS A O 1
ATOM 660 N N . ASP A 1 89 ? -4.696 -3.920 11.534 1.00 81.56 89 ASP A N 1
ATOM 661 C CA . ASP A 1 89 ? -5.523 -2.862 12.132 1.00 81.56 89 ASP A CA 1
ATOM 662 C C . ASP A 1 89 ? -4.778 -1.520 12.273 1.00 81.56 89 ASP A C 1
ATOM 664 O O . ASP A 1 89 ? -5.385 -0.494 12.572 1.00 81.56 89 ASP A O 1
ATOM 668 N N . GLY A 1 90 ? -3.465 -1.509 12.027 1.00 80.94 90 GLY A N 1
ATOM 669 C CA . GLY A 1 90 ? -2.644 -0.308 11.994 1.00 80.94 90 GLY A CA 1
ATOM 670 C C . GLY A 1 90 ? -1.163 -0.591 11.746 1.00 80.94 90 GLY A C 1
ATOM 671 O O . GLY A 1 90 ? -0.695 -1.732 11.755 1.00 80.94 90 GLY A O 1
ATOM 672 N N . CYS A 1 91 ? -0.392 0.482 11.556 1.00 78.81 91 CYS A N 1
ATOM 673 C CA . CYS A 1 91 ? 1.061 0.418 11.410 1.00 78.81 91 CYS A CA 1
ATOM 674 C C . CYS A 1 91 ? 1.687 0.033 12.760 1.00 78.81 91 CYS A C 1
ATOM 676 O O . CYS A 1 91 ? 1.851 0.900 13.617 1.00 78.81 91 CYS A O 1
ATOM 678 N N . HIS A 1 92 ? 2.032 -1.248 12.943 1.00 76.62 92 HIS A N 1
ATOM 679 C CA . HIS A 1 92 ? 2.520 -1.846 14.200 1.00 76.62 92 HIS A CA 1
ATOM 680 C C . HIS A 1 92 ? 1.425 -2.124 15.254 1.00 76.62 92 HIS A C 1
ATOM 682 O O . HIS A 1 92 ? 1.651 -2.052 16.471 1.00 76.62 92 HIS A O 1
ATOM 688 N N . GLY A 1 93 ? 0.231 -2.489 14.784 1.00 60.81 93 GLY A N 1
ATOM 689 C CA . GLY A 1 93 ? -0.681 -3.305 15.576 1.00 60.81 93 GLY A CA 1
ATOM 690 C C . GLY A 1 93 ? -0.095 -4.703 15.728 1.00 60.81 93 GLY A C 1
ATOM 691 O O . GLY A 1 93 ? -0.037 -5.473 14.773 1.00 60.81 93 GLY A O 1
ATOM 692 N N . ILE A 1 94 ? 0.400 -5.044 16.918 1.00 55.19 94 ILE A N 1
ATOM 693 C CA . ILE A 1 94 ? 0.486 -6.465 17.270 1.00 55.19 94 ILE A CA 1
ATOM 694 C C . ILE A 1 94 ? -0.960 -6.944 17.399 1.00 55.19 94 ILE A C 1
ATOM 696 O O . ILE A 1 94 ? -1.773 -6.172 17.887 1.00 55.19 94 ILE A O 1
ATOM 700 N N . ASN A 1 95 ? -1.261 -8.183 16.992 1.00 53.72 95 ASN A N 1
ATOM 701 C CA . ASN A 1 95 ? -2.588 -8.833 16.859 1.00 53.72 95 ASN A CA 1
ATOM 702 C C . ASN A 1 95 ? -3.642 -8.644 17.994 1.00 53.72 95 ASN A C 1
ATOM 704 O O . ASN A 1 95 ? -4.674 -9.310 17.978 1.00 53.72 95 ASN A O 1
ATOM 708 N N . ARG A 1 96 ? -3.388 -7.827 19.021 1.00 56.88 96 ARG A N 1
ATOM 709 C CA . ARG A 1 96 ? -4.306 -7.449 20.102 1.00 56.88 96 ARG A CA 1
ATOM 710 C C . ARG A 1 96 ? -4.304 -5.951 20.452 1.00 56.88 96 ARG A C 1
ATOM 712 O O . ARG A 1 96 ? -5.316 -5.488 20.960 1.00 56.88 96 ARG A O 1
ATOM 719 N N . LEU A 1 97 ? -3.193 -5.221 20.280 1.00 60.53 97 LEU A N 1
ATOM 720 C CA . LEU A 1 97 ? -3.052 -3.821 20.712 1.00 60.53 97 LEU A CA 1
ATOM 721 C C . LEU A 1 97 ? -2.092 -3.054 19.792 1.00 60.53 97 LEU A C 1
ATOM 723 O O . LEU A 1 97 ? -0.989 -3.514 19.497 1.00 60.53 97 LEU A O 1
ATOM 727 N N . GLY A 1 98 ? -2.463 -1.834 19.413 1.00 65.06 98 GLY A N 1
ATOM 728 C CA . GLY A 1 98 ? -1.524 -0.897 18.802 1.00 65.06 98 GLY A CA 1
ATOM 729 C C . GLY A 1 98 ? -0.423 -0.486 19.784 1.00 65.06 98 GLY A C 1
ATOM 730 O O . GLY A 1 98 ? -0.672 -0.317 20.976 1.00 65.06 98 GLY A O 1
ATOM 731 N N . GLN A 1 99 ? 0.787 -0.241 19.279 1.00 65.88 99 GLN A N 1
ATOM 732 C CA . GLN A 1 99 ? 1.931 0.272 20.059 1.00 65.88 99 GLN A CA 1
ATOM 733 C C . GLN A 1 99 ? 1.645 1.557 20.865 1.00 65.88 99 GLN A C 1
ATOM 735 O O . GLN A 1 99 ? 2.350 1.855 21.823 1.00 65.88 99 GLN A O 1
ATOM 740 N N . ALA A 1 100 ? 0.617 2.314 20.472 1.00 71.12 100 ALA A N 1
ATOM 741 C CA . ALA A 1 100 ? 0.193 3.557 21.111 1.00 71.12 100 ALA A CA 1
ATOM 742 C C . ALA A 1 100 ? -1.068 3.400 21.986 1.00 71.12 100 ALA A C 1
ATOM 744 O O . ALA A 1 100 ? -1.671 4.401 22.356 1.00 71.12 100 ALA A O 1
ATOM 745 N N . GLY A 1 101 ? -1.504 2.167 22.282 1.00 73.00 101 GLY A N 1
ATOM 746 C CA . GLY A 1 101 ? -2.697 1.914 23.102 1.00 73.00 101 GLY A CA 1
ATOM 747 C C . GLY A 1 101 ? -4.007 2.390 22.463 1.00 73.00 101 GLY A C 1
ATOM 748 O O . GLY A 1 101 ? -4.969 2.668 23.171 1.00 73.00 101 GLY A O 1
ATOM 749 N N . GLN A 1 102 ? -4.030 2.518 21.135 1.00 74.81 102 GLN A N 1
ATOM 750 C CA . GLN A 1 102 ? -5.210 2.948 20.387 1.00 74.81 102 GLN A CA 1
ATOM 751 C C . GLN A 1 102 ? -6.307 1.882 20.450 1.00 74.81 102 GLN A C 1
ATOM 753 O O . GLN A 1 102 ? -6.016 0.684 20.517 1.00 74.81 102 GLN A O 1
ATOM 758 N N . ALA A 1 103 ? -7.563 2.326 20.401 1.00 78.88 103 ALA A N 1
ATOM 759 C CA . ALA A 1 103 ? -8.691 1.420 20.238 1.00 78.88 103 ALA A CA 1
ATOM 760 C C . ALA A 1 103 ? -8.582 0.661 18.897 1.00 78.88 103 ALA A C 1
ATOM 762 O O . ALA A 1 103 ? -8.013 1.200 17.943 1.00 78.88 103 ALA A O 1
ATOM 763 N N . PRO A 1 104 ? -9.130 -0.564 18.799 1.00 77.69 104 PRO A N 1
ATOM 764 C CA . PRO A 1 104 ? -9.170 -1.296 17.538 1.00 77.69 104 PRO A CA 1
ATOM 765 C C . PRO A 1 104 ? -9.859 -0.491 16.432 1.00 77.69 104 PRO A C 1
ATOM 767 O O . PRO A 1 104 ? -10.840 0.216 16.687 1.00 77.69 104 PRO A O 1
ATOM 770 N N . ALA A 1 105 ? -9.384 -0.640 15.195 1.00 79.69 105 ALA A N 1
ATOM 771 C CA . ALA A 1 105 ? -10.065 -0.084 14.035 1.00 79.69 105 ALA A CA 1
ATOM 772 C C . ALA A 1 105 ? -11.478 -0.688 13.923 1.00 79.69 105 ALA A C 1
ATOM 774 O O . ALA A 1 105 ? -11.637 -1.901 13.800 1.00 79.69 105 ALA A O 1
ATOM 775 N N . ALA A 1 106 ? -12.505 0.162 13.985 1.00 84.75 106 ALA A N 1
ATOM 776 C CA . ALA A 1 106 ? -13.913 -0.250 13.930 1.00 84.75 106 ALA A CA 1
ATOM 777 C C . ALA A 1 106 ? -14.592 0.080 12.588 1.00 84.75 106 ALA A C 1
ATOM 779 O O . ALA A 1 106 ? -15.729 -0.322 12.348 1.00 84.75 106 ALA A O 1
ATOM 780 N N . GLN A 1 107 ? -13.921 0.846 11.729 1.00 86.06 107 GLN A N 1
ATOM 781 C CA . GLN A 1 107 ? -14.461 1.308 10.454 1.00 86.06 107 GLN A CA 1
ATOM 782 C C . GLN A 1 107 ? -14.156 0.300 9.343 1.00 86.06 107 GLN A C 1
ATOM 784 O O . GLN A 1 107 ? -13.086 -0.307 9.315 1.00 86.06 107 GLN A O 1
ATOM 789 N N . ALA A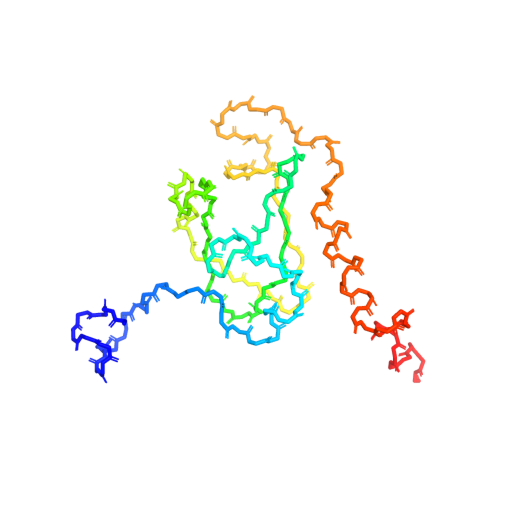 1 108 ? -15.096 0.135 8.410 1.00 91.12 108 ALA A N 1
ATOM 790 C CA . ALA A 1 108 ? -14.857 -0.651 7.206 1.00 91.12 108 ALA A CA 1
ATOM 791 C C . ALA A 1 108 ? -13.815 0.064 6.321 1.00 91.12 108 ALA A C 1
ATOM 793 O O . ALA A 1 108 ? -14.030 1.240 6.012 1.00 91.12 108 ALA A O 1
ATOM 794 N N . PRO A 1 109 ? -12.736 -0.618 5.886 1.00 92.75 109 PRO A N 1
ATOM 795 C CA . PRO A 1 109 ? -11.622 0.020 5.188 1.00 92.75 109 PRO A CA 1
ATOM 796 C C . PRO A 1 109 ? -12.042 0.480 3.789 1.00 92.75 109 PRO A C 1
ATOM 798 O O . PRO A 1 109 ? -12.142 -0.329 2.860 1.00 92.75 109 PRO A O 1
ATOM 801 N N . GLN A 1 110 ? -12.267 1.783 3.620 1.00 96.00 110 GLN A N 1
ATOM 802 C CA . GLN A 1 110 ? -12.745 2.344 2.353 1.00 96.00 110 GLN A CA 1
ATOM 803 C C . GLN A 1 110 ? -11.751 2.131 1.206 1.00 96.00 110 GLN A C 1
ATOM 805 O O . GLN A 1 110 ? -12.165 1.883 0.074 1.00 96.00 110 GLN A O 1
ATOM 810 N N . ALA A 1 111 ? -10.447 2.135 1.494 1.00 95.94 111 ALA A N 1
ATOM 811 C CA . ALA A 1 111 ? -9.415 1.860 0.500 1.00 95.94 111 ALA A CA 1
ATOM 812 C C . ALA A 1 111 ? -9.518 0.439 -0.080 1.00 95.94 111 ALA A C 1
ATOM 814 O O . ALA A 1 111 ? -9.314 0.252 -1.278 1.00 95.94 111 ALA A O 1
ATOM 815 N N . LEU A 1 112 ? -9.869 -0.564 0.739 1.00 95.06 112 LEU A N 1
ATOM 816 C CA . LEU A 1 112 ? -10.048 -1.939 0.259 1.00 95.06 112 LEU A CA 1
ATOM 817 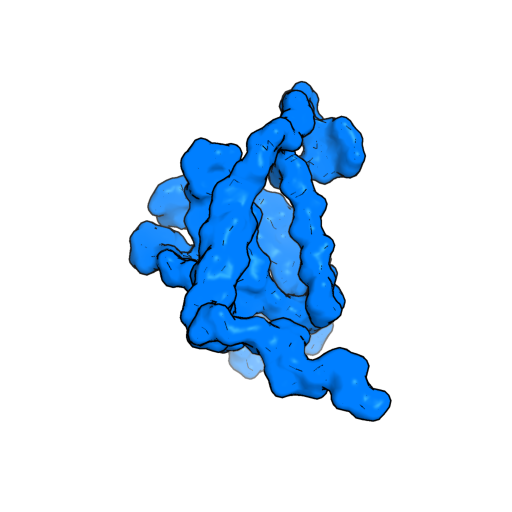C C . LEU A 1 112 ? -11.273 -2.044 -0.649 1.00 95.06 112 LEU A C 1
ATOM 819 O O . LEU A 1 112 ? -11.200 -2.669 -1.704 1.00 95.06 112 LEU A O 1
ATOM 823 N N . LEU A 1 113 ? -12.381 -1.404 -0.269 1.00 94.88 113 LEU A N 1
ATOM 824 C CA . LEU A 1 113 ? -13.580 -1.365 -1.102 1.00 94.88 113 LEU A CA 1
ATOM 825 C C . LEU A 1 113 ? -13.283 -0.726 -2.467 1.00 94.88 113 LEU A C 1
ATOM 827 O O . LEU A 1 113 ? -13.614 -1.307 -3.499 1.00 94.88 113 LEU A O 1
ATOM 831 N N . ALA A 1 114 ? -12.613 0.428 -2.474 1.00 95.25 114 ALA A N 1
ATOM 832 C CA . ALA A 1 114 ? -12.239 1.124 -3.700 1.00 95.25 114 ALA A CA 1
ATOM 833 C C . ALA A 1 114 ? -11.287 0.294 -4.580 1.00 95.25 114 ALA A C 1
ATOM 835 O O . ALA A 1 114 ? -11.462 0.247 -5.798 1.00 95.25 114 ALA A O 1
ATOM 836 N N . LEU A 1 115 ? -10.317 -0.404 -3.976 1.00 95.62 115 LEU A N 1
ATOM 837 C CA . LEU A 1 115 ? -9.402 -1.301 -4.686 1.00 95.62 115 LEU A CA 1
ATOM 838 C C . LEU A 1 115 ? -10.154 -2.439 -5.391 1.00 95.62 115 LEU A C 1
ATOM 840 O O . LEU A 1 115 ? -9.911 -2.706 -6.567 1.00 95.62 115 LEU A O 1
ATOM 844 N N . LEU A 1 116 ? -11.088 -3.091 -4.693 1.00 93.69 116 LEU A N 1
ATOM 845 C CA . LEU A 1 116 ? -11.870 -4.198 -5.250 1.00 93.69 116 LEU A CA 1
ATOM 846 C C . LEU A 1 116 ? -12.824 -3.729 -6.355 1.00 93.69 116 LEU A C 1
ATOM 848 O O . LEU A 1 116 ? -12.963 -4.407 -7.371 1.00 93.69 116 LEU A O 1
ATOM 852 N N . GLN A 1 117 ? -13.442 -2.557 -6.190 1.00 93.56 117 GLN A N 1
ATOM 853 C CA . GLN A 1 117 ? -14.276 -1.943 -7.225 1.00 93.56 117 GLN A CA 1
ATOM 854 C C . GLN A 1 117 ? -13.463 -1.609 -8.480 1.00 93.56 117 GLN A C 1
ATOM 856 O O . GLN A 1 117 ? -13.892 -1.935 -9.585 1.00 93.5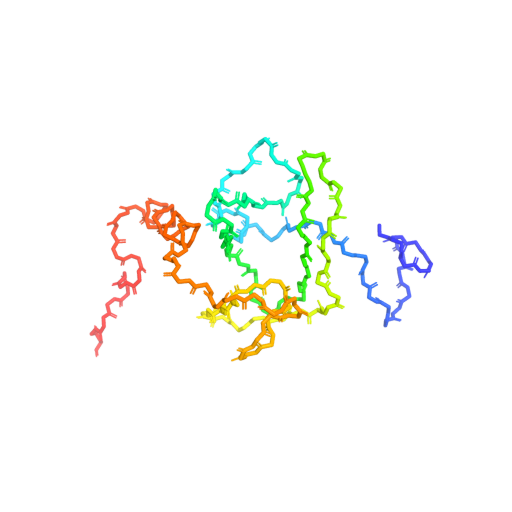6 117 GLN A O 1
ATOM 861 N N . HIS A 1 118 ? -12.280 -1.009 -8.316 1.00 92.44 118 HIS A N 1
ATOM 862 C CA . HIS A 1 118 ? -11.373 -0.712 -9.423 1.00 92.44 118 HIS A CA 1
ATOM 863 C C . HIS A 1 118 ? -10.966 -1.982 -10.175 1.00 92.44 118 HIS A C 1
ATOM 865 O O . HIS A 1 118 ? -11.068 -2.039 -11.400 1.00 92.44 118 HIS A O 1
ATOM 871 N N . TRP A 1 119 ? -10.563 -3.019 -9.440 1.00 89.81 119 TRP A N 1
ATOM 872 C CA . TRP A 1 119 ? -10.181 -4.296 -10.028 1.00 89.81 119 TRP A CA 1
ATOM 873 C C . TRP A 1 119 ? -11.343 -4.947 -10.783 1.00 89.81 119 TRP A C 1
ATOM 875 O O . TRP A 1 119 ? -11.182 -5.304 -11.945 1.00 89.81 119 TRP A O 1
ATOM 885 N N . SER A 1 120 ? -12.529 -5.024 -10.175 1.00 87.56 120 SER A N 1
ATOM 886 C CA . SER A 1 120 ? -13.732 -5.588 -10.804 1.00 87.56 120 SER A CA 1
ATOM 887 C C . SER A 1 120 ? -14.109 -4.870 -12.108 1.00 87.56 120 SER A C 1
ATOM 889 O O . SER A 1 120 ? -14.402 -5.516 -13.116 1.00 87.56 120 SER A O 1
ATOM 891 N N . GLN A 1 121 ? -14.035 -3.535 -12.129 1.00 86.31 121 GLN A N 1
ATOM 892 C CA . GLN A 1 121 ? -14.273 -2.739 -13.338 1.00 86.31 121 GLN A CA 1
ATOM 893 C C . GLN A 1 121 ? -13.212 -3.000 -14.415 1.00 86.31 121 GLN A C 1
ATOM 895 O O . GLN A 1 121 ? -13.551 -3.131 -15.591 1.00 86.31 121 GLN A O 1
ATOM 900 N N . GLY A 1 122 ? -11.940 -3.119 -14.020 1.00 79.62 122 GLY A N 1
ATOM 901 C CA . GLY A 1 122 ? -10.832 -3.446 -14.921 1.00 79.62 122 GLY A CA 1
ATOM 902 C C . GLY A 1 122 ? -10.943 -4.835 -15.560 1.00 79.62 122 GLY A C 1
ATOM 903 O O . GLY A 1 122 ? -10.481 -5.021 -16.681 1.00 79.62 122 GLY A O 1
ATOM 904 N N . GLN A 1 123 ? -11.614 -5.784 -14.896 1.00 70.88 123 GLN A N 1
ATOM 905 C CA . GLN A 1 123 ? -11.936 -7.112 -15.442 1.00 70.88 123 GLN A CA 1
ATOM 906 C C . GLN A 1 123 ? -13.184 -7.115 -16.354 1.00 70.88 123 GLN A C 1
ATOM 908 O O . GLN A 1 123 ? -13.651 -8.173 -16.766 1.00 70.88 123 GLN A O 1
ATOM 913 N N . GLY A 1 124 ? -13.750 -5.945 -16.681 1.00 59.88 124 GLY A N 1
ATOM 914 C CA . GLY A 1 124 ? -14.913 -5.825 -17.567 1.00 59.88 124 GLY A CA 1
ATOM 915 C C . GLY A 1 124 ? -16.261 -6.106 -16.897 1.00 59.88 124 GLY A C 1
ATOM 916 O O . GLY A 1 124 ? -17.244 -6.327 -17.600 1.00 59.88 124 GLY A O 1
ATOM 917 N N . GLY A 1 125 ? -16.333 -6.113 -15.559 1.00 55.91 125 GLY A N 1
ATOM 918 C CA . GLY A 1 125 ? -17.579 -6.323 -14.807 1.00 55.91 125 GLY A CA 1
ATOM 919 C C . GLY A 1 125 ? -18.192 -7.727 -14.927 1.00 55.91 125 GLY A C 1
ATOM 920 O O . GLY A 1 125 ? -19.260 -7.963 -14.370 1.00 55.91 125 GLY A O 1
ATOM 921 N N . GLY A 1 126 ? -17.537 -8.646 -15.640 1.00 54.91 126 GLY A N 1
ATOM 922 C CA . GLY A 1 126 ? -17.846 -10.073 -15.632 1.00 54.91 126 GLY A CA 1
ATOM 923 C C . GLY A 1 126 ? -17.040 -10.787 -14.552 1.00 54.91 126 GLY A C 1
ATOM 924 O O . GLY A 1 126 ? -15.964 -10.323 -14.173 1.00 54.91 126 GLY A O 1
ATOM 925 N N . ASP A 1 127 ? -17.554 -11.916 -14.069 1.00 58.59 127 ASP A N 1
ATOM 926 C CA . ASP A 1 127 ? -16.885 -12.796 -13.111 1.00 58.59 127 ASP A CA 1
ATOM 927 C C . ASP A 1 127 ? -15.592 -13.382 -13.707 1.00 58.59 127 ASP A C 1
ATOM 929 O O . ASP A 1 127 ? -15.520 -14.554 -14.057 1.00 58.59 127 ASP A O 1
ATOM 933 N N . GLY A 1 128 ? -14.527 -12.584 -13.815 1.00 55.72 128 GLY A N 1
ATOM 934 C CA . GLY A 1 128 ? -13.196 -13.067 -14.192 1.00 55.72 128 GLY A CA 1
ATOM 935 C C . GLY A 1 128 ? -12.653 -14.104 -13.202 1.00 55.72 128 GLY A C 1
ATOM 936 O O . GLY A 1 128 ? -11.779 -14.886 -13.551 1.00 55.72 128 GLY A O 1
ATOM 937 N N . LEU A 1 129 ? -13.217 -14.137 -11.988 1.00 57.84 129 LEU A N 1
ATOM 938 C CA . LEU A 1 129 ? -12.972 -15.157 -10.970 1.00 57.84 129 LEU A CA 1
ATOM 939 C C . LEU A 1 129 ? -13.599 -16.524 -11.314 1.00 57.84 129 LEU A C 1
ATOM 941 O O . LEU A 1 129 ? -13.171 -17.521 -10.748 1.00 57.84 129 LEU A O 1
ATOM 945 N N . PHE A 1 130 ? -14.593 -16.563 -12.213 1.00 59.75 130 PHE A N 1
ATOM 946 C CA . PHE A 1 130 ? -15.292 -17.778 -12.664 1.00 59.75 130 PHE A CA 1
ATOM 947 C C . PHE A 1 130 ? -15.287 -17.933 -14.190 1.00 59.75 130 PHE A C 1
ATOM 949 O O . PHE A 1 130 ? -16.074 -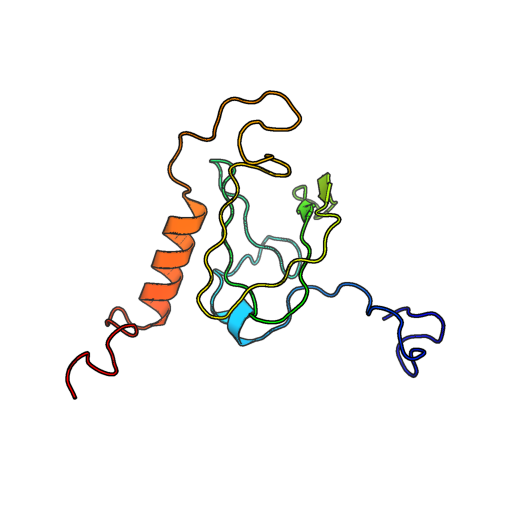18.706 -14.741 1.00 59.75 130 PHE A O 1
ATOM 956 N N . ALA A 1 131 ? -14.419 -17.200 -14.891 1.00 61.69 131 ALA A N 1
ATOM 957 C CA . ALA A 1 131 ? -14.304 -17.278 -16.346 1.00 61.69 131 ALA A CA 1
ATOM 958 C C . ALA A 1 131 ? -13.920 -18.690 -16.829 1.00 61.69 131 ALA A C 1
ATOM 960 O O . ALA A 1 131 ? -14.165 -19.037 -17.983 1.00 61.69 131 ALA A O 1
ATOM 961 N N . ASP A 1 132 ? -13.349 -19.500 -15.942 1.00 64.06 132 ASP A N 1
ATOM 962 C CA . ASP A 1 132 ? -12.933 -20.881 -16.144 1.00 64.06 132 ASP A CA 1
ATOM 963 C C . ASP A 1 132 ? -13.935 -21.944 -15.650 1.00 64.06 132 ASP A C 1
ATOM 965 O O . ASP A 1 132 ? -13.649 -23.125 -15.819 1.00 64.06 132 ASP A O 1
ATOM 969 N N . SER A 1 133 ? -15.136 -21.562 -15.179 1.00 58.00 133 SER A N 1
ATOM 970 C CA . SER A 1 133 ? -16.188 -22.475 -14.675 1.00 58.00 133 SER A CA 1
ATOM 971 C C . SER A 1 133 ? -15.782 -23.298 -13.432 1.00 58.00 133 SER A C 1
ATOM 973 O O . SER A 1 133 ? -14.626 -23.644 -13.214 1.00 58.00 133 SER A O 1
ATOM 975 N N . PHE A 1 134 ? -16.762 -23.649 -12.594 1.00 60.50 134 PHE A N 1
ATOM 976 C CA . PHE A 1 134 ? -16.586 -24.611 -11.491 1.00 60.50 134 PHE A CA 1
ATOM 977 C C . PHE A 1 134 ? -16.828 -26.064 -11.904 1.00 60.50 134 PHE A C 1
ATOM 979 O O . PHE A 1 134 ? -16.552 -26.977 -11.127 1.00 60.50 134 PHE A O 1
ATOM 986 N N . GLU A 1 135 ? -17.373 -26.279 -13.098 1.00 56.31 135 GLU A N 1
ATOM 987 C CA . GLU A 1 135 ? -17.778 -27.596 -13.573 1.00 56.31 135 GLU A CA 1
ATOM 988 C C . GLU A 1 135 ? -16.870 -28.032 -14.722 1.00 56.31 135 GLU A C 1
ATOM 990 O O . GLU A 1 135 ? -16.935 -27.483 -15.826 1.00 56.31 135 GLU A O 1
ATOM 995 N N . ASN A 1 136 ? -16.028 -29.018 -14.411 1.00 45.53 136 ASN A N 1
ATOM 996 C CA . ASN A 1 136 ? -15.495 -30.019 -15.331 1.00 45.53 136 ASN A CA 1
ATOM 997 C C . ASN A 1 136 ? -16.065 -31.376 -14.915 1.00 45.53 136 ASN A C 1
ATOM 999 O O . ASN A 1 136 ? -15.986 -31.676 -13.700 1.00 45.53 136 ASN A O 1
#

Radius of gyration: 17.69 Å; chains: 1; bounding box: 48×46×41 Å

Foldseek 3Di:
DDAPVDDPDHDPPDDDPDDAQDPPVQVVLFDDDPQADGNDDDQDPLRAADGRHDAPDWDWDFDADSVRHGPGTGPGTDHHHVPDDDDDQDDCPDPPARPVRDDGSPDDRVNVVVSVVSNCVVVVVDPPVQPVHPDD

pLDDT: mean 81.78, std 15.06, range [45.16, 96.94]

Secondary structure (DSSP, 8-state):
--BTTBTTSPPTTPPPPP-----HHHHHHSPP-TTSPTT--PPPTTS-------TTS-B--EEE-TTS-EEEE--S-B---TT-----SSTTEETTEETT-PPPP-S--HHHHHHHHHHHHHTTTS-TTSTT-S--